Protein AF-A0A521SPX8-F1 (afdb_monomer)

Foldseek 3Di:
DPLLVVLVLLLVLLLVLLCPDDCPDPVVVSVCPPPPCQVVSQLLSQVVCVVVPSAFKKWWWFAPDDPRIGIWIAHPVQKTFGSNPVNDPPPDHGDIDGHDDPCCVVGPTDDMGGSPDDDPVSVVVSVVSVVSSVVRSVD

Structure (mmCIF, N/CA/C/O backbone):
data_AF-A0A521SPX8-F1
#
_entry.id   AF-A0A521SPX8-F1
#
loop_
_atom_site.group_PDB
_atom_site.id
_atom_site.type_symbol
_atom_site.label_atom_id
_atom_site.label_alt_id
_atom_site.label_comp_id
_atom_site.label_asym_id
_atom_site.label_entity_id
_atom_site.label_seq_id
_atom_site.pdbx_PDB_ins_code
_atom_site.Cartn_x
_atom_site.Cartn_y
_atom_site.Cartn_z
_atom_site.occupancy
_atom_site.B_iso_or_equiv
_atom_site.auth_seq_id
_atom_site.auth_comp_id
_atom_site.auth_asym_id
_atom_site.auth_atom_id
_atom_site.pdbx_PDB_model_num
ATOM 1 N N . MET A 1 1 ? -14.329 -13.133 12.811 1.00 51.22 1 MET A N 1
ATOM 2 C CA . MET A 1 1 ? -13.049 -13.825 12.549 1.00 51.22 1 MET A CA 1
ATOM 3 C C . MET A 1 1 ? -12.765 -14.056 11.059 1.00 51.22 1 MET A C 1
ATOM 5 O O . MET A 1 1 ? -11.610 -14.291 10.765 1.00 51.22 1 MET A O 1
ATOM 9 N N . GLY A 1 2 ? -13.729 -13.938 10.125 1.00 67.25 2 GLY A N 1
ATOM 10 C CA . GLY A 1 2 ? -13.465 -14.141 8.682 1.00 67.25 2 GLY A CA 1
ATOM 11 C C . GLY A 1 2 ? -12.643 -13.032 8.005 1.00 67.25 2 GLY A C 1
ATOM 12 O O . GLY A 1 2 ? -11.604 -13.309 7.432 1.00 67.25 2 GLY A O 1
ATOM 13 N N . GLN A 1 3 ? -13.032 -11.763 8.177 1.00 78.00 3 GLN A N 1
ATOM 14 C CA . GLN A 1 3 ? -12.456 -10.645 7.411 1.00 78.00 3 GLN A CA 1
ATOM 15 C C . GLN A 1 3 ? -10.945 -10.424 7.608 1.00 78.00 3 GLN A C 1
ATOM 17 O O . GLN A 1 3 ? -10.251 -10.115 6.651 1.00 78.00 3 GLN A O 1
ATOM 22 N N . HIS A 1 4 ? -10.419 -10.581 8.829 1.00 86.75 4 HIS A N 1
ATOM 23 C CA . HIS A 1 4 ? -8.981 -10.400 9.095 1.00 86.75 4 HIS A CA 1
ATOM 24 C C . HIS A 1 4 ? -8.134 -11.450 8.360 1.00 86.75 4 HIS A C 1
ATOM 26 O O . HIS A 1 4 ? -7.171 -11.091 7.692 1.00 86.75 4 HIS A O 1
ATOM 32 N N . HIS A 1 5 ? -8.559 -12.715 8.403 1.00 87.88 5 HIS A N 1
ATOM 33 C CA . HIS A 1 5 ? -7.874 -13.809 7.721 1.00 87.88 5 HIS A CA 1
ATOM 34 C C . HIS A 1 5 ? -7.906 -13.654 6.195 1.00 87.88 5 HIS A C 1
ATOM 36 O O . HIS A 1 5 ? -6.898 -13.875 5.532 1.00 87.88 5 HIS A O 1
ATOM 42 N N . ASP A 1 6 ? -9.039 -13.226 5.636 1.00 91.38 6 ASP A N 1
ATOM 43 C CA . ASP A 1 6 ? -9.173 -13.021 4.191 1.00 91.38 6 ASP A CA 1
ATOM 44 C C . ASP A 1 6 ? -8.288 -11.859 3.696 1.00 91.38 6 ASP A C 1
ATOM 46 O O . ASP A 1 6 ? -7.661 -11.949 2.639 1.00 91.38 6 ASP A O 1
ATOM 50 N N . VAL A 1 7 ? -8.179 -10.782 4.484 1.00 94.69 7 VAL A N 1
ATOM 51 C CA . VAL A 1 7 ? -7.274 -9.653 4.204 1.00 94.69 7 VAL A CA 1
ATOM 52 C C . VAL A 1 7 ? -5.807 -10.079 4.317 1.00 94.69 7 VAL A C 1
ATOM 54 O O . VAL A 1 7 ? -4.983 -9.650 3.515 1.00 94.69 7 VAL A O 1
ATOM 57 N N . GLU A 1 8 ? -5.472 -10.957 5.262 1.00 94.94 8 GLU A N 1
ATOM 58 C CA . GLU A 1 8 ? -4.127 -11.525 5.406 1.00 94.94 8 GLU A CA 1
ATOM 59 C C . GLU A 1 8 ? -3.755 -12.441 4.230 1.00 94.94 8 GLU A C 1
ATOM 61 O O . GLU A 1 8 ? -2.670 -12.310 3.661 1.00 94.94 8 GLU A O 1
ATOM 66 N N . GLN A 1 9 ? -4.669 -13.303 3.774 1.00 92.31 9 GLN A N 1
ATOM 67 C CA . GLN A 1 9 ? -4.461 -14.078 2.545 1.00 92.31 9 GLN A CA 1
ATOM 68 C C . GLN A 1 9 ? -4.235 -13.163 1.337 1.00 92.31 9 GLN A C 1
ATOM 70 O O . GLN A 1 9 ? -3.334 -13.401 0.529 1.00 92.31 9 GLN A O 1
ATOM 75 N N . LEU A 1 10 ? -5.021 -12.089 1.230 1.00 94.12 10 LEU A N 1
ATOM 76 C CA . LEU A 1 10 ? -4.885 -11.119 0.153 1.00 94.12 10 LEU A CA 1
ATOM 77 C C . LEU A 1 10 ? -3.549 -10.373 0.204 1.00 94.12 10 LEU A C 1
ATOM 79 O O . LEU A 1 10 ? -2.920 -10.189 -0.835 1.00 94.12 10 LEU A O 1
ATOM 83 N N . LEU A 1 11 ? -3.094 -9.992 1.399 1.00 96.25 11 LEU A N 1
ATOM 84 C CA . LEU A 1 11 ? -1.776 -9.408 1.625 1.00 96.25 11 LEU A CA 1
ATOM 85 C C . LEU A 1 11 ? -0.672 -10.337 1.101 1.00 96.25 11 LEU A C 1
ATOM 87 O O . LEU A 1 11 ? 0.204 -9.896 0.356 1.00 96.25 11 LEU A O 1
ATOM 91 N N . HIS A 1 12 ? -0.710 -11.622 1.455 1.00 94.75 12 HIS A N 1
ATOM 92 C CA . HIS A 1 12 ? 0.296 -12.585 1.004 1.00 94.75 12 HIS A CA 1
ATOM 93 C C . HIS A 1 12 ? 0.253 -12.817 -0.509 1.00 94.75 12 HIS A C 1
ATOM 95 O O . HIS A 1 12 ? 1.303 -12.803 -1.156 1.00 94.75 12 HIS A O 1
ATOM 101 N N . GLY A 1 13 ? -0.943 -12.958 -1.085 1.00 93.25 13 GLY A N 1
ATOM 102 C CA . GLY A 1 13 ? -1.121 -13.076 -2.532 1.00 93.25 13 GLY A CA 1
ATOM 103 C C . GLY A 1 13 ? -0.614 -11.849 -3.287 1.00 93.25 13 GLY A C 1
ATOM 104 O O . GLY A 1 13 ? 0.088 -11.979 -4.288 1.00 93.25 13 GLY A O 1
ATOM 105 N N . P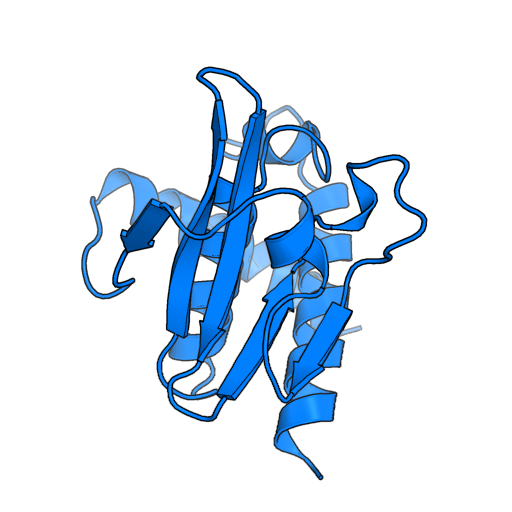HE A 1 14 ? -0.892 -10.652 -2.763 1.00 94.88 14 PHE A N 1
ATOM 106 C CA . PHE A 1 14 ? -0.370 -9.399 -3.296 1.00 94.88 14 PHE A CA 1
ATOM 107 C C . PHE A 1 14 ? 1.158 -9.357 -3.277 1.00 94.88 14 PHE A C 1
ATOM 109 O O . PHE A 1 14 ? 1.778 -9.019 -4.283 1.00 94.88 14 PHE A O 1
ATOM 116 N N . ARG A 1 15 ? 1.778 -9.735 -2.154 1.00 95.38 15 ARG A N 1
ATOM 117 C CA . ARG A 1 15 ? 3.242 -9.766 -2.019 1.00 95.38 15 ARG A CA 1
ATOM 118 C C . ARG A 1 15 ? 3.889 -10.705 -3.031 1.00 95.38 15 ARG A C 1
ATOM 120 O O . ARG A 1 15 ? 4.838 -10.312 -3.705 1.00 95.38 15 ARG A O 1
ATOM 127 N N . ALA A 1 16 ? 3.360 -11.918 -3.163 1.00 92.69 16 ALA A N 1
ATOM 128 C CA . ALA A 1 16 ? 3.864 -12.894 -4.124 1.00 92.69 16 ALA A CA 1
ATOM 129 C C . ALA A 1 16 ? 3.713 -12.396 -5.574 1.00 92.69 16 ALA A C 1
ATOM 131 O O . ALA A 1 16 ? 4.656 -12.486 -6.360 1.00 92.69 16 ALA A O 1
ATOM 132 N N . ALA A 1 17 ? 2.577 -11.775 -5.903 1.00 90.38 17 ALA A N 1
ATOM 133 C CA . ALA A 1 17 ? 2.362 -11.151 -7.202 1.00 90.38 17 ALA A CA 1
ATOM 134 C C . ALA A 1 17 ? 3.364 -10.019 -7.473 1.00 90.38 17 ALA A C 1
ATOM 136 O O . ALA A 1 17 ? 4.016 -10.023 -8.517 1.00 90.38 17 ALA A O 1
ATOM 137 N N . ALA A 1 18 ? 3.550 -9.099 -6.523 1.00 91.00 18 ALA A N 1
ATOM 138 C CA . ALA A 1 18 ? 4.480 -7.978 -6.643 1.00 91.00 18 ALA A CA 1
ATOM 139 C C . ALA A 1 18 ? 5.922 -8.438 -6.914 1.00 91.00 18 ALA A C 1
ATOM 141 O O . ALA A 1 18 ? 6.600 -7.871 -7.768 1.00 91.00 18 ALA A O 1
ATOM 142 N N . GLN A 1 19 ? 6.359 -9.508 -6.246 1.00 90.94 19 GLN A N 1
ATOM 143 C CA . GLN A 1 19 ? 7.683 -10.113 -6.432 1.00 90.94 19 GLN A CA 1
ATOM 144 C C . GLN A 1 19 ? 7.855 -10.836 -7.778 1.00 90.94 19 GLN A C 1
ATOM 146 O O . GLN A 1 19 ? 8.982 -11.110 -8.184 1.00 90.94 19 GLN A O 1
ATOM 151 N N . SER A 1 20 ? 6.757 -11.153 -8.468 1.00 88.56 20 SER A N 1
ATOM 152 C CA . SER A 1 20 ? 6.763 -11.877 -9.747 1.00 88.56 20 SER A CA 1
ATOM 153 C C . SER A 1 20 ? 6.691 -10.971 -10.985 1.00 88.56 20 SER A C 1
ATOM 155 O O . SER A 1 20 ? 6.803 -11.459 -12.112 1.00 88.56 20 SER A O 1
ATOM 157 N N . ILE A 1 21 ? 6.501 -9.659 -10.800 1.00 86.12 21 ILE A N 1
ATOM 158 C CA . ILE A 1 21 ? 6.360 -8.700 -11.902 1.00 86.12 21 ILE A CA 1
ATOM 159 C C . ILE A 1 21 ? 7.657 -8.639 -12.719 1.00 86.12 21 ILE A C 1
ATOM 161 O O . ILE A 1 21 ? 8.739 -8.437 -12.184 1.00 86.12 21 ILE A O 1
ATOM 165 N N . SER A 1 22 ? 7.542 -8.778 -14.043 1.00 83.94 22 SER A N 1
ATOM 166 C CA . SER A 1 22 ? 8.685 -8.691 -14.961 1.00 83.94 22 SER A CA 1
ATOM 167 C C . SER A 1 22 ? 9.246 -7.265 -15.060 1.00 83.94 22 SER A C 1
ATOM 169 O O . SER A 1 22 ? 8.514 -6.278 -14.965 1.00 83.94 22 SER A O 1
ATOM 171 N N . TRP A 1 23 ? 10.542 -7.142 -15.355 1.00 84.56 23 TRP A N 1
ATOM 172 C CA . TRP A 1 23 ? 11.189 -5.866 -15.689 1.00 84.56 23 TRP A CA 1
ATOM 173 C C . TRP A 1 23 ? 10.622 -5.199 -16.947 1.00 84.56 23 TRP A C 1
ATOM 175 O O . TRP A 1 23 ? 10.656 -3.972 -17.049 1.00 84.56 23 TRP A O 1
ATOM 185 N N . ASP A 1 24 ? 10.063 -5.989 -17.866 1.00 84.44 24 ASP A N 1
ATOM 186 C CA . ASP A 1 24 ? 9.422 -5.490 -19.088 1.00 84.44 24 ASP A CA 1
ATOM 187 C C . ASP A 1 24 ? 7.989 -4.983 -18.845 1.00 84.44 24 ASP A C 1
ATOM 189 O O . ASP A 1 24 ? 7.366 -4.421 -19.747 1.00 84.44 24 ASP A O 1
ATOM 193 N N . SER A 1 25 ? 7.448 -5.160 -17.634 1.00 83.50 25 SER A N 1
ATOM 194 C CA . SER A 1 25 ? 6.111 -4.676 -17.294 1.00 83.50 25 SER A CA 1
ATOM 195 C C . SER A 1 25 ? 6.087 -3.144 -17.142 1.00 83.50 25 SER A C 1
ATOM 197 O O . SER A 1 25 ? 7.001 -2.544 -16.558 1.00 83.50 25 SER A O 1
ATOM 199 N N . PRO A 1 26 ? 4.999 -2.479 -17.567 1.00 76.88 26 PRO A N 1
ATOM 200 C CA . PRO A 1 26 ? 4.680 -1.103 -17.179 1.00 76.88 26 PRO A CA 1
ATOM 201 C C . PRO A 1 26 ? 4.717 -0.860 -15.660 1.00 76.88 26 PRO A C 1
ATOM 203 O O . PRO A 1 26 ? 4.997 0.259 -15.219 1.00 76.88 26 PRO A O 1
ATOM 206 N N . LEU A 1 27 ? 4.522 -1.911 -14.859 1.00 80.75 27 LEU A N 1
ATOM 207 C CA . LEU A 1 27 ? 4.616 -1.928 -13.400 1.00 80.75 27 LEU A CA 1
ATOM 208 C C . LEU A 1 27 ? 6.032 -2.143 -12.868 1.00 80.75 27 LEU A C 1
ATOM 210 O O . LEU A 1 27 ? 6.198 -2.513 -11.708 1.00 80.75 27 LEU A O 1
ATOM 214 N N . ARG A 1 28 ? 7.074 -1.878 -13.664 1.00 83.31 28 ARG A N 1
ATOM 215 C CA . ARG A 1 28 ? 8.466 -2.128 -13.261 1.00 83.31 28 ARG A CA 1
ATOM 216 C C . ARG A 1 28 ? 8.874 -1.526 -11.910 1.00 83.31 28 ARG A C 1
ATOM 218 O O . ARG A 1 28 ? 9.829 -2.014 -11.322 1.00 83.31 28 ARG A O 1
ATOM 225 N N . ILE A 1 29 ? 8.169 -0.501 -11.411 1.00 83.88 29 ILE A N 1
ATOM 226 C CA . ILE A 1 29 ? 8.370 0.056 -10.062 1.00 83.88 29 ILE A CA 1
ATOM 227 C C . ILE A 1 29 ? 8.215 -1.004 -8.959 1.00 83.88 29 ILE A C 1
ATOM 229 O O . ILE A 1 29 ? 8.921 -0.951 -7.957 1.00 83.88 29 ILE A O 1
ATOM 233 N N . MET A 1 30 ? 7.364 -2.008 -9.177 1.00 89.50 30 MET A N 1
ATOM 234 C CA . MET A 1 30 ? 7.161 -3.126 -8.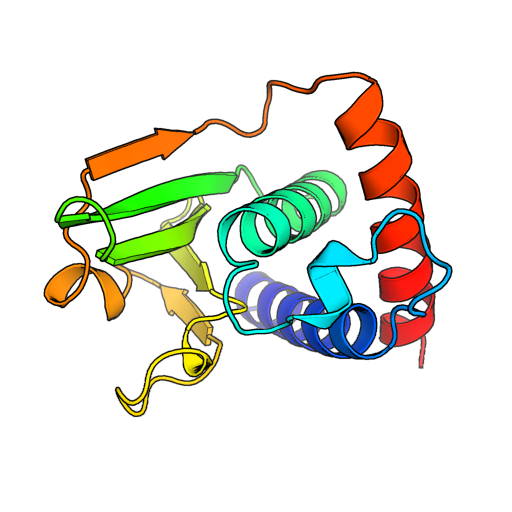260 1.00 89.50 30 MET A CA 1
ATOM 235 C C . MET A 1 30 ? 8.349 -4.099 -8.230 1.00 89.50 30 MET A C 1
ATOM 237 O O . MET A 1 30 ? 8.462 -4.862 -7.284 1.00 89.50 30 MET A O 1
ATOM 241 N N . ASN A 1 31 ? 9.305 -4.028 -9.168 1.00 89.44 31 ASN A N 1
ATOM 242 C CA . ASN A 1 31 ? 10.559 -4.795 -9.051 1.00 89.44 31 ASN A CA 1
ATOM 243 C C . ASN A 1 31 ? 11.434 -4.327 -7.878 1.00 89.44 31 ASN A C 1
ATOM 245 O O . ASN A 1 31 ? 12.373 -5.022 -7.498 1.00 89.44 31 ASN A O 1
ATOM 249 N N . LEU A 1 32 ? 11.163 -3.146 -7.312 1.00 91.50 32 LEU A N 1
ATOM 250 C CA . LEU A 1 32 ? 11.846 -2.685 -6.104 1.00 91.50 32 LEU A CA 1
ATOM 251 C C . LEU A 1 32 ? 11.254 -3.306 -4.831 1.00 91.50 32 LEU A C 1
ATOM 253 O O . LEU A 1 32 ? 11.843 -3.168 -3.761 1.00 91.50 32 LEU A O 1
ATOM 257 N N . PHE A 1 33 ? 10.115 -3.996 -4.938 1.00 94.69 33 PHE A N 1
ATOM 258 C CA . PHE A 1 33 ? 9.369 -4.527 -3.807 1.00 94.69 33 PHE A CA 1
ATOM 259 C C . PHE A 1 33 ? 10.231 -5.393 -2.869 1.00 94.69 33 PHE A C 1
ATOM 261 O O . PHE A 1 33 ? 10.940 -6.283 -3.344 1.00 94.69 33 PHE A O 1
ATOM 268 N N . PRO A 1 34 ? 10.177 -5.168 -1.536 1.00 95.88 34 PRO A N 1
ATOM 269 C CA . PRO A 1 34 ? 9.310 -4.214 -0.819 1.00 95.88 34 PRO A CA 1
ATOM 270 C C . PRO A 1 34 ? 9.870 -2.779 -0.706 1.00 95.88 34 PRO A C 1
ATOM 272 O O . PRO A 1 34 ? 9.201 -1.892 -0.185 1.00 95.88 34 PRO A O 1
ATOM 275 N N . ASN A 1 35 ? 11.082 -2.513 -1.192 1.00 95.31 35 ASN A N 1
ATOM 276 C CA . ASN A 1 35 ? 11.802 -1.259 -0.967 1.00 95.31 35 ASN A CA 1
ATOM 277 C C . ASN A 1 35 ? 11.354 -0.138 -1.913 1.00 95.31 35 ASN A C 1
ATOM 279 O O . ASN A 1 35 ? 11.299 -0.314 -3.125 1.00 95.31 35 ASN A O 1
ATOM 283 N N . GLY A 1 36 ? 11.082 1.057 -1.383 1.00 91.31 36 GLY A N 1
ATOM 284 C CA . GLY A 1 36 ? 10.863 2.256 -2.211 1.00 91.31 36 GLY A CA 1
ATOM 285 C C . GLY A 1 36 ? 9.603 2.220 -3.087 1.00 91.31 36 GLY A C 1
ATOM 286 O O . GLY A 1 36 ? 9.461 3.032 -3.999 1.00 91.31 36 GLY A O 1
ATOM 287 N N . CYS A 1 37 ? 8.686 1.292 -2.810 1.00 93.69 37 CYS A N 1
ATOM 288 C CA . CYS A 1 37 ? 7.425 1.129 -3.530 1.00 93.69 37 CYS A CA 1
ATOM 289 C C . CYS A 1 37 ? 6.202 1.146 -2.597 1.00 93.69 37 CYS A C 1
ATOM 291 O O . CYS A 1 37 ? 5.116 0.770 -3.033 1.00 93.69 37 CYS A O 1
ATOM 293 N N . CYS A 1 38 ? 6.355 1.577 -1.337 1.00 96.00 38 CYS A N 1
ATOM 294 C CA . CYS A 1 38 ? 5.279 1.598 -0.335 1.00 96.00 38 CYS A CA 1
ATOM 295 C C . CYS A 1 38 ? 4.033 2.354 -0.821 1.00 96.00 38 CYS A C 1
ATOM 297 O O . CYS A 1 38 ? 2.943 1.800 -0.760 1.00 96.00 38 CYS A O 1
ATOM 299 N N . THR A 1 39 ? 4.184 3.538 -1.428 1.00 93.50 39 THR A N 1
ATOM 300 C CA . THR A 1 39 ? 3.056 4.308 -1.984 1.00 93.50 39 THR A CA 1
ATOM 301 C C . THR A 1 39 ? 2.268 3.513 -3.025 1.00 93.50 39 THR A C 1
ATOM 303 O O . THR A 1 39 ? 1.048 3.408 -2.935 1.00 93.50 39 THR A O 1
ATOM 306 N N . PHE A 1 40 ? 2.954 2.918 -4.007 1.00 92.00 40 PHE A N 1
ATOM 307 C CA . PHE A 1 40 ? 2.308 2.121 -5.055 1.00 92.00 40 PHE A CA 1
ATOM 308 C C . PHE A 1 40 ? 1.721 0.825 -4.499 1.00 92.00 40 PHE A C 1
ATOM 310 O O . PHE A 1 40 ? 0.624 0.435 -4.885 1.00 92.00 40 PHE A O 1
ATOM 317 N N . SER A 1 41 ? 2.423 0.184 -3.567 1.00 95.00 41 SER A N 1
ATOM 318 C CA . SER A 1 41 ? 1.971 -1.050 -2.931 1.00 95.00 41 SER A CA 1
ATOM 319 C C . SER A 1 41 ? 0.690 -0.824 -2.137 1.00 95.00 41 SER A C 1
ATOM 321 O O . SER A 1 41 ? -0.288 -1.537 -2.345 1.00 95.00 41 SER A O 1
ATOM 323 N N . SER A 1 42 ? 0.667 0.212 -1.298 1.00 96.38 42 SER A N 1
ATOM 324 C CA . SER A 1 42 ? -0.507 0.627 -0.532 1.00 96.38 42 SER A CA 1
ATOM 325 C C . SER A 1 42 ? -1.640 1.064 -1.457 1.00 96.38 42 SER A C 1
ATOM 327 O O . SER A 1 42 ? -2.774 0.639 -1.271 1.00 96.38 42 SER A O 1
ATOM 329 N N . PHE A 1 43 ? -1.349 1.809 -2.524 1.00 93.31 43 PHE A N 1
ATOM 330 C CA . PHE A 1 43 ? -2.356 2.178 -3.518 1.00 93.31 43 PHE A CA 1
ATOM 331 C C . PHE A 1 43 ? -3.018 0.955 -4.170 1.00 93.31 43 PHE A C 1
ATOM 333 O O . PHE A 1 43 ? -4.240 0.808 -4.121 1.00 93.31 43 PHE A O 1
ATOM 340 N N . PHE A 1 44 ? -2.232 0.040 -4.742 1.00 93.12 44 PHE A N 1
ATOM 341 C CA . PHE A 1 44 ? -2.780 -1.126 -5.433 1.00 93.12 44 PHE A CA 1
ATOM 342 C C . PHE A 1 44 ? -3.496 -2.082 -4.478 1.00 93.12 44 PHE A C 1
ATOM 344 O O . PHE A 1 44 ? -4.627 -2.478 -4.755 1.00 93.12 44 PHE A O 1
ATOM 351 N N . LEU A 1 45 ? -2.882 -2.421 -3.341 1.00 95.69 45 LEU A N 1
ATOM 352 C CA . LEU A 1 45 ? -3.498 -3.311 -2.359 1.00 95.69 45 LEU A CA 1
ATOM 353 C C . LEU A 1 45 ? -4.787 -2.710 -1.787 1.00 95.69 45 LEU A C 1
ATOM 355 O O . LEU A 1 45 ? -5.785 -3.417 -1.668 1.00 95.69 45 LEU A O 1
ATOM 359 N N . GLY A 1 46 ? -4.801 -1.407 -1.500 1.00 95.62 46 GLY A N 1
ATOM 360 C CA . GLY A 1 46 ? -5.979 -0.707 -0.995 1.00 95.62 46 GLY A CA 1
ATOM 361 C C . GLY A 1 46 ? -7.148 -0.786 -1.970 1.00 95.62 46 GLY A C 1
ATOM 362 O O . GLY A 1 46 ? -8.282 -1.046 -1.572 1.00 95.62 46 GLY A O 1
ATOM 363 N N . HIS A 1 47 ? -6.874 -0.657 -3.266 1.00 92.81 47 HIS A N 1
ATOM 364 C CA . HIS A 1 47 ? -7.894 -0.835 -4.289 1.00 92.81 47 HIS A CA 1
ATOM 365 C C . HIS A 1 47 ? -8.381 -2.267 -4.432 1.00 92.81 47 HIS A C 1
ATOM 367 O O . HIS A 1 47 ? -9.583 -2.479 -4.528 1.00 92.81 47 HIS A O 1
ATOM 373 N N . ILE A 1 48 ? -7.490 -3.257 -4.383 1.00 93.06 48 ILE A N 1
ATOM 374 C CA . ILE A 1 48 ? -7.901 -4.667 -4.384 1.00 93.06 48 ILE A CA 1
ATOM 375 C C . ILE A 1 48 ? -8.800 -4.964 -3.176 1.00 93.06 48 ILE A C 1
ATOM 377 O O . ILE A 1 48 ? -9.807 -5.656 -3.315 1.00 93.06 48 ILE A O 1
ATOM 381 N N . LEU A 1 49 ? -8.475 -4.421 -2.001 1.00 94.50 49 LEU A N 1
ATOM 382 C CA . LEU A 1 49 ? -9.289 -4.582 -0.798 1.00 94.50 49 LEU A CA 1
ATOM 383 C C . LEU A 1 49 ? -10.697 -3.999 -0.985 1.00 94.50 49 LEU A C 1
ATOM 385 O O . LEU A 1 49 ? -11.683 -4.675 -0.687 1.00 94.50 49 LEU A O 1
ATOM 389 N N . GLN A 1 50 ? -10.805 -2.780 -1.518 1.00 92.69 50 GLN A N 1
ATOM 390 C CA . GLN A 1 50 ? -12.103 -2.145 -1.771 1.00 92.69 50 GLN A CA 1
ATOM 391 C C . GLN A 1 50 ? -12.911 -2.882 -2.847 1.00 92.69 50 GLN A C 1
ATOM 393 O O . GLN A 1 50 ? -14.091 -3.162 -2.632 1.00 92.69 50 GLN A O 1
ATOM 398 N N . ASP A 1 51 ? -12.280 -3.267 -3.957 1.00 91.38 51 ASP A N 1
ATOM 399 C CA . ASP A 1 51 ? -12.939 -3.955 -5.075 1.00 91.38 51 ASP A CA 1
ATOM 400 C C . ASP A 1 51 ? -13.423 -5.360 -4.685 1.00 91.38 51 ASP A C 1
ATOM 402 O O . ASP A 1 51 ? -14.426 -5.854 -5.204 1.00 91.38 51 ASP A O 1
ATOM 406 N N . ARG A 1 52 ? -12.765 -5.990 -3.703 1.00 90.88 52 ARG A N 1
ATOM 407 C CA . ARG A 1 52 ? -13.189 -7.265 -3.105 1.00 90.88 52 ARG A CA 1
ATOM 408 C C . ARG A 1 52 ? -14.135 -7.104 -1.905 1.00 90.88 52 ARG A C 1
ATOM 410 O O . ARG A 1 52 ? -14.389 -8.075 -1.198 1.00 90.88 52 ARG A O 1
ATOM 417 N N . ASN A 1 53 ? -14.712 -5.916 -1.704 1.00 91.62 53 ASN A N 1
ATOM 418 C CA . ASN A 1 53 ? -15.680 -5.596 -0.647 1.00 91.62 53 ASN A CA 1
ATOM 419 C C . ASN A 1 53 ? -15.150 -5.736 0.795 1.00 91.62 53 ASN A C 1
ATOM 421 O O . ASN A 1 53 ? -15.930 -5.983 1.717 1.00 91.62 53 ASN A O 1
ATOM 425 N N . PHE A 1 54 ? -13.852 -5.514 1.033 1.00 92.62 54 PHE A N 1
ATOM 426 C CA . PHE A 1 54 ? -13.262 -5.520 2.382 1.00 92.62 54 PHE A CA 1
ATOM 427 C C . PHE A 1 54 ? -13.401 -4.186 3.135 1.00 92.62 54 PHE A C 1
ATOM 429 O O . PHE A 1 54 ? -12.590 -3.888 4.011 1.00 92.62 54 PHE A O 1
ATOM 436 N N . GLY A 1 55 ? -14.426 -3.389 2.827 1.00 91.69 55 GLY A N 1
ATOM 437 C CA . GLY A 1 55 ? -14.666 -2.083 3.448 1.00 91.69 55 GLY A CA 1
ATOM 438 C C . GLY A 1 55 ? -13.939 -0.937 2.745 1.00 91.69 55 GLY A C 1
ATOM 439 O O . GLY A 1 55 ? -13.443 -1.093 1.628 1.00 91.69 55 GLY A O 1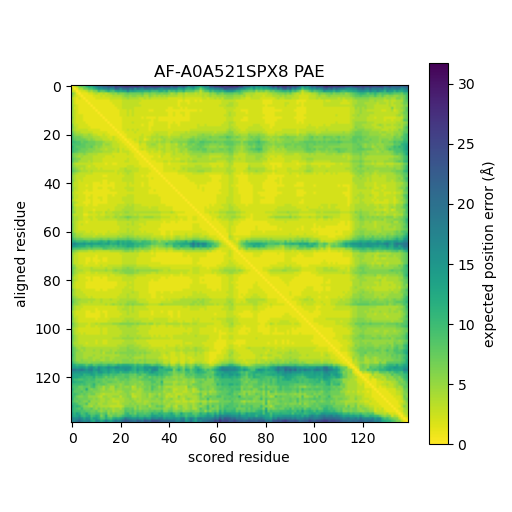
ATOM 440 N N . LYS A 1 56 ? -13.919 0.235 3.385 1.00 93.62 56 LYS A N 1
ATOM 441 C CA . LYS A 1 56 ? -13.232 1.426 2.864 1.00 93.62 56 LYS A CA 1
ATOM 442 C C . LYS A 1 56 ? -11.820 1.502 3.411 1.00 93.62 56 LYS A C 1
ATOM 444 O O . LYS A 1 56 ? -11.616 1.311 4.608 1.00 93.62 56 LYS A O 1
ATOM 449 N N . TRP A 1 57 ? -10.881 1.856 2.542 1.00 95.56 57 TRP A N 1
ATOM 450 C CA . TRP A 1 57 ? -9.466 1.955 2.875 1.00 95.56 57 TRP A CA 1
ATOM 451 C C . TRP A 1 57 ? -8.909 3.309 2.450 1.00 95.56 57 TRP A C 1
ATOM 453 O O . TRP A 1 57 ? -9.341 3.894 1.458 1.00 95.56 57 TRP A O 1
ATOM 463 N N . HIS A 1 58 ? -7.940 3.803 3.206 1.00 96.19 58 HIS A N 1
ATOM 464 C CA . HIS A 1 58 ? -7.181 5.002 2.877 1.00 96.19 58 HIS A CA 1
ATOM 465 C C . HIS A 1 58 ? -5.697 4.744 3.110 1.00 96.19 58 HIS A C 1
ATOM 467 O O . HIS A 1 58 ? -5.316 3.911 3.936 1.00 96.19 58 HIS A O 1
ATOM 473 N N . ILE A 1 59 ? -4.862 5.452 2.356 1.00 97.25 59 ILE A N 1
ATOM 474 C CA . ILE A 1 59 ? -3.418 5.431 2.562 1.00 97.25 59 ILE A CA 1
ATOM 475 C C . ILE A 1 59 ? -3.105 6.411 3.682 1.00 97.25 59 ILE A C 1
ATOM 477 O O . ILE A 1 59 ? -3.549 7.558 3.640 1.00 97.25 59 ILE A O 1
ATOM 481 N N . VAL A 1 60 ? -2.309 5.985 4.652 1.00 97.88 60 VAL A N 1
ATOM 482 C CA . VAL A 1 60 ? -1.724 6.866 5.658 1.00 97.88 60 VAL A CA 1
ATOM 483 C C . VAL A 1 60 ? -0.276 7.128 5.288 1.00 97.88 60 VAL A C 1
ATOM 485 O O . VAL A 1 60 ? 0.491 6.191 5.082 1.00 97.88 60 VAL A O 1
ATOM 488 N N . HIS A 1 61 ? 0.085 8.408 5.227 1.00 96.94 61 HIS A N 1
ATOM 489 C CA . HIS A 1 61 ? 1.447 8.868 5.006 1.00 96.94 61 HIS A CA 1
ATOM 490 C C . HIS A 1 61 ? 2.113 9.165 6.347 1.00 96.94 61 HIS A C 1
ATOM 492 O O . HIS A 1 61 ? 1.740 10.123 7.034 1.00 96.94 61 HIS A O 1
ATOM 498 N N . GLY A 1 62 ? 3.112 8.371 6.720 1.00 97.19 62 GLY A N 1
ATOM 499 C CA . GLY A 1 62 ? 3.985 8.632 7.858 1.00 97.19 62 GLY A CA 1
ATOM 500 C C . GLY A 1 62 ? 5.275 9.325 7.432 1.00 97.19 62 GLY A C 1
ATOM 501 O O . GLY A 1 62 ? 5.861 8.994 6.401 1.00 97.19 62 GLY A O 1
ATOM 502 N N . SER A 1 63 ? 5.761 10.272 8.236 1.00 95.81 63 SER A N 1
ATOM 503 C CA . SER A 1 63 ? 7.005 10.995 7.958 1.00 95.81 63 SER A CA 1
ATOM 504 C C . SER A 1 63 ? 7.809 11.290 9.221 1.00 95.81 63 SER A C 1
ATOM 506 O O . SER A 1 63 ? 7.310 11.849 10.193 1.00 95.81 63 SER A O 1
ATOM 508 N N . ALA A 1 64 ? 9.101 10.975 9.165 1.00 93.19 64 ALA A N 1
ATOM 509 C CA . ALA A 1 64 ? 10.123 11.350 10.141 1.00 93.19 64 ALA A CA 1
ATOM 510 C C . ALA A 1 64 ? 11.170 12.308 9.537 1.00 93.19 64 ALA A C 1
ATOM 512 O O . ALA A 1 64 ? 12.320 12.363 9.985 1.00 93.19 64 ALA A O 1
ATOM 513 N N . GLY A 1 65 ? 10.791 13.042 8.485 1.00 87.12 65 GLY A N 1
ATOM 514 C CA . GLY A 1 65 ? 11.634 14.009 7.781 1.00 87.12 65 GLY A CA 1
ATOM 515 C C . GLY A 1 65 ? 11.569 13.865 6.258 1.00 87.12 65 GLY A C 1
ATOM 516 O O . GLY A 1 65 ? 10.927 12.969 5.722 1.00 87.12 65 GLY A O 1
ATOM 517 N N . VAL A 1 66 ? 12.284 14.744 5.547 1.00 73.81 66 VAL A N 1
ATOM 518 C CA . VAL A 1 66 ? 12.155 14.941 4.084 1.00 73.81 66 VAL A CA 1
ATOM 519 C C . VAL A 1 66 ? 12.359 13.665 3.253 1.00 73.81 66 VAL A C 1
ATOM 521 O O . VAL 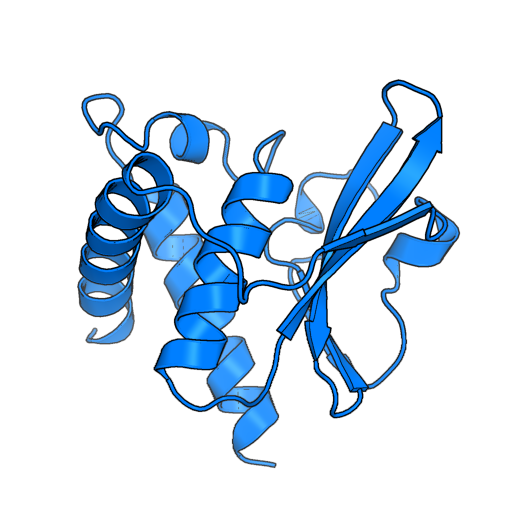A 1 66 ? 11.718 13.513 2.221 1.00 73.81 66 VAL A O 1
ATOM 524 N N . MET A 1 67 ? 13.227 12.745 3.687 1.00 77.94 67 MET A N 1
ATOM 525 C CA . MET A 1 67 ? 13.511 11.488 2.969 1.00 77.94 67 MET A CA 1
ATOM 526 C C . MET A 1 67 ? 13.242 10.231 3.805 1.00 77.94 67 MET A C 1
ATOM 528 O O . MET A 1 67 ? 13.753 9.159 3.496 1.00 77.94 67 MET A O 1
ATOM 532 N N . LYS A 1 68 ? 12.495 10.366 4.904 1.00 89.94 68 LYS A N 1
ATOM 533 C CA . LYS A 1 68 ? 12.121 9.248 5.773 1.00 89.94 68 LYS A CA 1
ATOM 534 C C . LYS A 1 68 ? 10.613 9.224 5.882 1.00 89.94 68 LYS A C 1
ATOM 536 O O . LYS A 1 68 ? 10.052 9.812 6.800 1.00 89.94 68 LYS A O 1
ATOM 541 N N . ASN A 1 69 ? 9.984 8.584 4.915 1.00 94.75 69 ASN A N 1
ATOM 542 C CA . ASN A 1 69 ? 8.548 8.425 4.866 1.00 94.75 69 ASN A CA 1
ATOM 543 C C . ASN A 1 69 ? 8.178 6.971 4.608 1.00 94.75 69 ASN A C 1
ATOM 545 O O . ASN A 1 69 ? 9.020 6.158 4.218 1.00 94.75 69 ASN A O 1
ATOM 549 N N . HIS A 1 70 ? 6.924 6.665 4.896 1.00 97.50 70 HIS A N 1
ATOM 550 C CA . HIS A 1 70 ? 6.354 5.356 4.672 1.00 97.50 70 HIS A CA 1
ATOM 551 C C . HIS A 1 70 ? 4.847 5.467 4.511 1.00 97.50 70 HIS A C 1
ATOM 553 O O . HIS A 1 70 ? 4.222 6.264 5.209 1.00 97.50 70 HIS A O 1
ATOM 559 N N . ASP A 1 71 ? 4.285 4.644 3.634 1.00 97.81 71 ASP A N 1
ATOM 560 C CA . ASP A 1 71 ? 2.854 4.614 3.366 1.00 97.81 71 ASP A CA 1
ATOM 561 C C . ASP A 1 71 ? 2.285 3.236 3.698 1.00 97.81 71 ASP A C 1
ATOM 563 O O . ASP A 1 71 ? 2.759 2.229 3.170 1.00 97.81 71 ASP A O 1
ATOM 567 N N . TRP A 1 72 ? 1.229 3.196 4.509 1.00 98.50 72 TRP A N 1
ATOM 568 C CA . TRP A 1 72 ? 0.469 1.980 4.828 1.00 98.50 72 TRP A CA 1
ATOM 569 C C . TRP A 1 72 ? -1.028 2.202 4.613 1.00 98.50 72 TRP A C 1
ATOM 571 O O . TRP A 1 72 ? -1.459 3.298 4.254 1.00 98.50 72 TRP A O 1
ATOM 581 N N . LEU A 1 73 ? -1.831 1.160 4.819 1.00 98.31 73 LEU A N 1
ATOM 582 C CA . LEU A 1 73 ? -3.279 1.204 4.656 1.00 98.31 73 LEU A CA 1
ATOM 583 C C . LEU A 1 73 ? -4.002 1.121 5.991 1.00 98.31 73 LEU A C 1
ATOM 585 O O . LEU A 1 73 ? -3.676 0.284 6.833 1.00 98.31 73 LEU A O 1
ATOM 589 N N . GLU A 1 74 ? -5.045 1.929 6.132 1.00 97.88 74 GLU A N 1
ATOM 590 C CA . GLU A 1 74 ? -5.986 1.859 7.244 1.00 97.88 74 GLU A CA 1
ATOM 591 C C . GLU A 1 74 ? -7.421 1.761 6.739 1.00 97.88 74 GLU A C 1
ATOM 593 O O . GLU A 1 74 ? -7.820 2.414 5.772 1.00 97.88 74 GLU A O 1
ATOM 598 N N . SER A 1 75 ? -8.205 0.920 7.405 1.00 95.94 75 SER A N 1
ATOM 599 C CA . SER A 1 75 ? -9.634 0.763 7.143 1.00 95.94 75 SER A CA 1
ATOM 600 C C . SER A 1 75 ? -10.468 1.622 8.086 1.00 95.94 75 SER A C 1
ATOM 602 O O . SER A 1 75 ? -10.061 1.922 9.212 1.00 95.94 75 SER A O 1
ATOM 604 N N . SER A 1 76 ? -11.686 1.957 7.664 1.00 92.19 76 SER A N 1
ATOM 605 C CA . SER A 1 76 ? -12.674 2.613 8.533 1.00 92.19 76 SER A CA 1
ATOM 606 C C . SER A 1 76 ? -13.067 1.784 9.766 1.00 92.19 76 SER A C 1
ATOM 608 O O . SER A 1 76 ? -13.589 2.320 10.741 1.00 92.19 76 SER A O 1
ATOM 610 N N . GLU A 1 77 ? -12.812 0.480 9.729 1.00 90.88 77 GLU A N 1
ATOM 611 C CA . GLU A 1 77 ? -13.148 -0.511 10.745 1.00 90.88 77 GLU A CA 1
ATOM 612 C C . GLU A 1 77 ? -12.007 -0.744 11.754 1.00 90.88 77 GLU A C 1
ATOM 614 O O . GLU A 1 77 ? -12.149 -1.557 12.668 1.00 90.88 77 GLU A O 1
ATOM 619 N N . GLY A 1 78 ? -10.884 -0.027 11.622 1.00 94.00 78 GLY A N 1
ATOM 620 C CA . GLY A 1 78 ? -9.766 -0.079 12.569 1.00 94.00 78 GLY A CA 1
ATOM 621 C C . GLY A 1 78 ? -8.768 -1.216 12.331 1.00 94.00 78 GLY A C 1
ATOM 622 O O . GLY A 1 78 ? -8.031 -1.577 13.251 1.00 94.00 78 GLY A O 1
ATOM 623 N N . LEU A 1 79 ? -8.747 -1.791 11.124 1.00 96.69 79 LEU A N 1
ATOM 624 C CA . LEU A 1 79 ? -7.646 -2.631 10.639 1.00 96.69 79 LEU A CA 1
ATOM 625 C C . LEU A 1 79 ? -6.575 -1.792 9.939 1.00 96.69 79 LEU A C 1
ATOM 627 O O . LEU A 1 79 ? -6.909 -0.892 9.168 1.00 96.69 79 LEU A O 1
ATOM 631 N N . VAL A 1 80 ? -5.317 -2.168 10.147 1.00 97.94 80 VAL A N 1
ATOM 632 C CA . VAL A 1 80 ? -4.133 -1.692 9.426 1.00 97.94 80 VAL A CA 1
ATOM 633 C C . VAL A 1 80 ? -3.572 -2.835 8.590 1.00 97.94 80 VAL A C 1
ATOM 635 O O . VAL A 1 80 ? -3.500 -3.973 9.064 1.00 97.94 80 VAL A O 1
ATOM 638 N N . VAL A 1 81 ? -3.134 -2.517 7.375 1.00 98.31 81 VAL A N 1
ATOM 639 C CA . VAL A 1 81 ? -2.403 -3.429 6.492 1.00 98.31 81 VAL A CA 1
ATOM 640 C C . VAL A 1 81 ? -1.141 -2.745 5.993 1.00 98.31 81 VAL A C 1
ATOM 642 O O . VAL A 1 81 ? -1.185 -1.604 5.534 1.00 98.31 81 VAL A O 1
ATOM 645 N N . ASP A 1 82 ? -0.022 -3.459 6.030 1.00 98.44 82 ASP A N 1
ATOM 646 C CA . ASP A 1 82 ? 1.226 -2.984 5.447 1.00 98.44 82 ASP A CA 1
ATOM 647 C C . ASP A 1 82 ? 1.966 -4.114 4.737 1.00 98.44 82 ASP A C 1
ATOM 649 O O . ASP A 1 82 ? 2.493 -5.042 5.352 1.00 98.44 82 ASP A O 1
ATOM 653 N N . ALA A 1 83 ? 2.011 -4.015 3.410 1.00 98.38 83 ALA A N 1
ATOM 654 C CA . ALA A 1 83 ? 2.710 -4.965 2.559 1.00 98.38 83 ALA A CA 1
ATOM 655 C C . ALA A 1 83 ? 4.212 -4.736 2.493 1.00 98.38 83 ALA A C 1
ATOM 657 O O . ALA A 1 83 ? 4.897 -5.577 1.934 1.00 98.38 83 ALA A O 1
ATOM 658 N N . THR A 1 84 ? 4.726 -3.633 3.022 1.00 98.19 84 THR A N 1
ATOM 659 C CA . THR A 1 84 ? 6.112 -3.193 2.819 1.00 98.19 84 THR A CA 1
ATOM 660 C C . THR A 1 84 ? 6.829 -2.861 4.124 1.00 98.19 84 THR A C 1
ATOM 662 O O . THR A 1 84 ? 7.926 -2.309 4.090 1.00 98.19 84 THR A O 1
ATOM 665 N N . ALA A 1 85 ? 6.244 -3.198 5.277 1.00 97.69 85 ALA A N 1
ATOM 666 C CA . ALA A 1 85 ? 6.828 -2.926 6.590 1.00 97.69 85 ALA A CA 1
ATOM 667 C C . ALA A 1 85 ? 8.235 -3.525 6.758 1.00 97.69 85 ALA A C 1
ATOM 669 O O . ALA A 1 85 ? 9.114 -2.905 7.363 1.00 97.69 85 ALA A O 1
ATOM 670 N N . ASP A 1 86 ? 8.462 -4.682 6.134 1.00 97.19 86 ASP A N 1
ATOM 671 C CA . ASP A 1 86 ? 9.723 -5.422 6.125 1.00 97.19 86 ASP A CA 1
ATOM 672 C C . ASP A 1 86 ? 10.824 -4.768 5.273 1.00 97.19 86 ASP A C 1
ATOM 674 O O . ASP A 1 86 ? 11.960 -5.242 5.267 1.00 97.19 86 ASP A O 1
ATOM 678 N N . GLN A 1 87 ? 10.548 -3.647 4.591 1.00 95.69 87 GLN A N 1
ATOM 679 C CA . GLN A 1 87 ? 11.593 -2.873 3.909 1.00 95.69 87 GLN A CA 1
ATOM 680 C C . GLN A 1 87 ? 12.569 -2.203 4.890 1.00 95.69 87 GLN A C 1
ATOM 682 O O . GLN A 1 87 ? 13.669 -1.798 4.510 1.00 95.69 87 GLN A O 1
ATOM 687 N N . PHE A 1 88 ? 12.174 -2.049 6.158 1.00 95.25 88 PHE A N 1
ATOM 688 C CA . PHE A 1 88 ? 13.006 -1.423 7.176 1.00 95.25 88 PHE A CA 1
ATOM 689 C C . PHE A 1 88 ? 13.656 -2.465 8.092 1.00 95.25 88 PHE A C 1
ATOM 691 O O . PHE A 1 88 ? 13.026 -3.456 8.461 1.00 95.25 88 PHE A O 1
ATOM 698 N N . PRO A 1 89 ? 14.885 -2.217 8.581 1.00 94.06 89 PRO A N 1
ATOM 699 C CA . PRO A 1 89 ? 15.565 -3.097 9.531 1.00 94.06 89 PRO A CA 1
ATOM 700 C C . PRO A 1 89 ? 15.024 -2.914 10.965 1.00 94.06 89 PRO A C 1
ATOM 702 O O . PRO A 1 89 ? 15.785 -2.663 11.898 1.00 94.06 89 PRO A O 1
ATOM 705 N N . LEU A 1 90 ? 13.700 -2.984 11.137 1.00 92.94 90 LEU A N 1
ATOM 706 C CA . LEU A 1 90 ? 12.987 -2.768 12.405 1.00 92.94 90 LEU A CA 1
ATOM 707 C C . LEU A 1 90 ? 12.475 -4.072 13.036 1.00 92.94 90 LEU A C 1
ATOM 709 O O . LEU A 1 90 ? 11.968 -4.045 14.153 1.00 92.94 90 LEU A O 1
ATOM 713 N N . GLY A 1 91 ? 12.610 -5.207 12.338 1.00 94.38 91 GLY A N 1
ATOM 714 C CA . GLY A 1 91 ? 12.074 -6.499 12.785 1.00 94.38 91 GLY A CA 1
ATOM 715 C C . GLY A 1 91 ? 10.546 -6.580 12.725 1.00 94.38 91 GLY A C 1
ATOM 716 O O . GLY A 1 91 ? 9.951 -7.369 13.454 1.00 94.38 91 GLY A O 1
ATOM 717 N N . ILE A 1 92 ? 9.921 -5.737 11.897 1.00 96.38 92 ILE A N 1
ATOM 718 C CA . ILE A 1 92 ? 8.480 -5.727 11.646 1.00 96.38 92 ILE A CA 1
ATOM 719 C C . ILE A 1 92 ? 8.265 -6.345 10.266 1.00 96.38 92 ILE A C 1
ATOM 721 O O . ILE A 1 92 ? 8.702 -5.788 9.264 1.00 96.38 92 ILE A O 1
ATOM 725 N N . GLU A 1 93 ? 7.617 -7.504 10.236 1.00 97.25 93 GLU A N 1
ATOM 726 C CA . GLU A 1 93 ? 7.214 -8.180 9.000 1.00 97.25 93 GLU A CA 1
ATOM 727 C C . GLU A 1 93 ? 6.001 -7.487 8.371 1.00 97.25 93 GLU A C 1
ATOM 729 O O . GLU A 1 93 ? 5.309 -6.728 9.045 1.00 97.25 93 GLU A O 1
ATOM 734 N N . ALA A 1 94 ? 5.692 -7.775 7.105 1.00 97.81 94 ALA A N 1
ATOM 735 C CA . ALA A 1 94 ? 4.406 -7.378 6.530 1.00 97.81 94 ALA A CA 1
ATOM 736 C C . ALA A 1 94 ? 3.241 -7.949 7.354 1.00 97.81 94 ALA A C 1
ATOM 738 O O . ALA A 1 94 ? 3.280 -9.111 7.762 1.00 97.81 94 ALA A O 1
ATOM 739 N N . PHE A 1 95 ? 2.208 -7.142 7.602 1.00 97.88 95 PHE A N 1
ATOM 740 C CA . PHE A 1 95 ? 1.195 -7.482 8.601 1.00 97.88 95 PHE A CA 1
ATOM 741 C C . PHE A 1 95 ? -0.214 -7.005 8.241 1.00 97.88 95 PHE A C 1
ATOM 743 O O . PHE A 1 95 ? -0.411 -6.041 7.498 1.00 97.88 95 PHE A O 1
ATOM 750 N N . VAL A 1 96 ? -1.193 -7.672 8.856 1.00 97.81 96 VAL A N 1
ATOM 751 C CA . VAL A 1 96 ? -2.578 -7.217 9.013 1.00 97.81 96 VAL A CA 1
ATOM 752 C C . VAL A 1 96 ? -2.893 -7.247 10.502 1.00 97.81 96 VAL A C 1
ATOM 754 O O . VAL A 1 96 ? -2.772 -8.297 11.132 1.00 97.81 96 VAL A O 1
ATOM 757 N N . GLN A 1 97 ? -3.324 -6.136 11.094 1.00 96.00 97 GLN A N 1
ATOM 758 C CA . GLN A 1 97 ? -3.686 -6.116 12.515 1.00 96.00 97 GLN A CA 1
ATOM 759 C C . GLN A 1 97 ? -4.796 -5.118 12.827 1.00 96.00 97 GLN A C 1
ATOM 761 O O . GLN A 1 97 ? -5.081 -4.227 12.036 1.00 96.00 97 GLN A O 1
ATOM 766 N N . ALA A 1 98 ? -5.411 -5.259 13.999 1.00 95.94 98 ALA A N 1
ATOM 767 C CA . ALA A 1 98 ? -6.312 -4.249 14.541 1.00 95.94 98 ALA A CA 1
ATOM 768 C C . ALA A 1 98 ? -5.539 -3.196 15.350 1.00 95.94 98 ALA A C 1
ATOM 770 O O . ALA A 1 98 ? -4.546 -3.520 16.005 1.00 95.94 98 ALA A O 1
ATOM 771 N N . GLY A 1 99 ? -6.046 -1.964 15.371 1.00 94.94 99 GLY A N 1
ATOM 772 C CA . GLY A 1 99 ? -5.427 -0.845 16.086 1.00 94.94 99 GLY A CA 1
ATOM 773 C C . GLY A 1 99 ? -4.443 -0.059 15.214 1.00 94.94 99 GLY A C 1
ATOM 774 O O . GLY A 1 99 ? -4.506 -0.185 13.998 1.00 94.94 99 GLY A O 1
ATOM 775 N N . PRO A 1 100 ? -3.571 0.780 15.802 1.00 95.31 100 PRO A N 1
ATOM 776 C CA . PRO A 1 100 ? -2.651 1.628 15.045 1.00 95.31 100 PRO A CA 1
ATOM 777 C C . PRO A 1 100 ? -1.507 0.832 14.406 1.00 95.31 100 PRO A C 1
ATOM 779 O O . PRO A 1 100 ? -1.179 -0.281 14.837 1.00 95.31 100 PRO A O 1
ATOM 782 N N . SER A 1 101 ? -0.864 1.430 13.401 1.00 97.25 101 SER A N 1
ATOM 783 C CA . SER A 1 101 ? 0.337 0.864 12.787 1.00 97.25 101 SER A CA 1
ATOM 784 C C . SER A 1 101 ? 1.498 0.847 13.793 1.00 97.25 101 SER A C 1
ATOM 786 O O . SER A 1 101 ? 1.800 1.881 14.396 1.00 97.25 101 SER A O 1
ATOM 788 N N . PRO A 1 102 ? 2.224 -0.276 13.956 1.00 97.06 102 PRO A N 1
ATOM 789 C CA . PRO A 1 102 ? 3.434 -0.312 14.770 1.00 97.06 102 PRO A CA 1
ATOM 790 C C . PRO A 1 102 ? 4.534 0.590 14.193 1.00 97.06 102 PRO A C 1
ATOM 792 O O . PRO A 1 102 ? 5.445 0.980 14.919 1.00 97.06 102 PRO A O 1
ATOM 795 N N . LEU A 1 103 ? 4.451 0.950 12.907 1.00 96.31 103 LEU A N 1
ATOM 796 C CA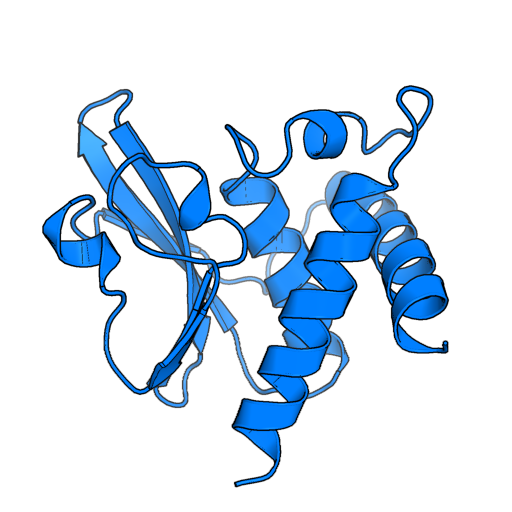 . LEU A 1 103 ? 5.396 1.855 12.262 1.00 96.31 103 LEU A CA 1
ATOM 797 C C . LEU A 1 103 ? 5.153 3.328 12.585 1.00 96.31 103 LEU A C 1
ATOM 799 O O . LEU A 1 103 ? 6.061 4.130 12.378 1.00 96.31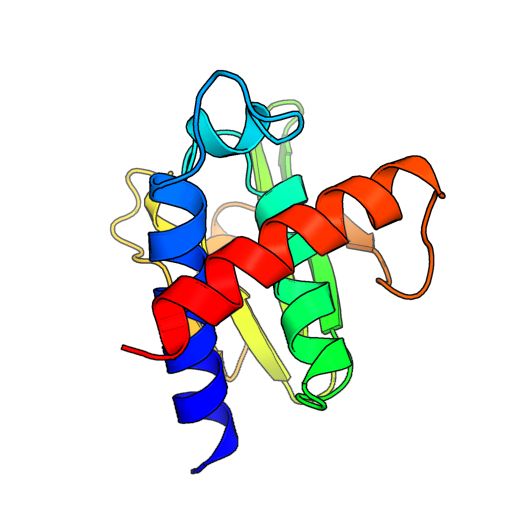 103 LEU A O 1
ATOM 803 N N . GLU A 1 104 ? 4.007 3.6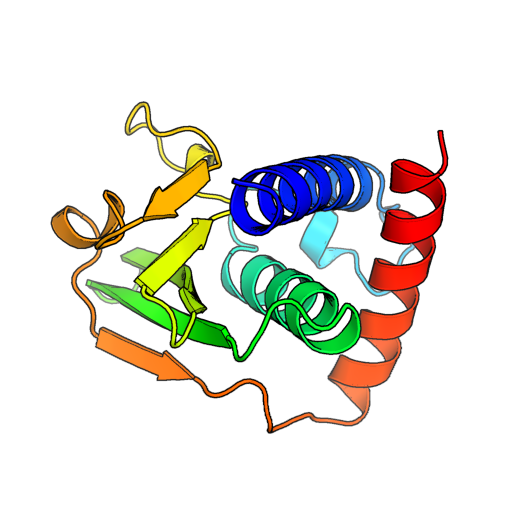93 13.161 1.00 95.94 104 GLU A N 1
ATOM 804 C CA . GLU A 1 104 ? 3.692 5.088 13.491 1.00 95.94 104 GLU A CA 1
ATOM 805 C C . GLU A 1 104 ? 4.678 5.688 14.514 1.00 95.94 104 GLU A C 1
ATOM 807 O O . GLU A 1 104 ? 4.951 6.887 14.492 1.00 95.94 104 GLU A O 1
ATOM 812 N N . ILE A 1 105 ? 5.308 4.856 15.357 1.00 95.44 105 ILE A N 1
ATOM 813 C CA . ILE A 1 105 ? 6.357 5.306 16.291 1.00 95.44 105 ILE A CA 1
ATOM 814 C C . ILE A 1 105 ? 7.643 5.748 15.575 1.00 95.44 105 ILE A C 1
ATOM 816 O O . ILE A 1 105 ? 8.406 6.551 16.114 1.00 95.44 105 ILE A O 1
ATOM 820 N N . TYR A 1 106 ? 7.897 5.212 14.378 1.00 95.50 106 TYR A N 1
ATOM 821 C CA . TYR A 1 106 ? 9.073 5.512 13.558 1.00 95.50 106 TYR A CA 1
ATOM 822 C C . TYR A 1 106 ? 8.758 6.516 12.452 1.00 95.50 106 TYR A C 1
ATOM 824 O O . TYR A 1 106 ? 9.630 7.298 12.079 1.00 95.50 106 TYR A O 1
ATOM 832 N N . PHE A 1 107 ? 7.522 6.501 11.957 1.00 96.75 107 PHE A N 1
ATOM 833 C CA . PHE A 1 107 ? 6.998 7.358 10.904 1.00 96.75 107 PHE A CA 1
ATOM 834 C C . PHE A 1 107 ? 5.683 7.986 11.385 1.00 96.75 107 PHE A C 1
ATOM 836 O O . PHE A 1 107 ? 4.609 7.503 11.025 1.00 96.75 107 PHE A O 1
ATOM 843 N N . PRO A 1 108 ? 5.743 9.051 12.208 1.00 96.50 108 PRO A N 1
ATOM 844 C CA . PRO A 1 108 ? 4.546 9.720 12.704 1.00 96.50 108 PRO A CA 1
ATOM 845 C C . PRO A 1 108 ? 3.608 10.128 11.570 1.00 96.50 108 PRO A C 1
ATOM 847 O O . PRO A 1 108 ? 4.068 10.603 10.527 1.00 96.50 108 PRO A O 1
ATOM 850 N N . ARG A 1 109 ? 2.296 9.973 11.783 1.00 95.81 109 ARG A N 1
ATOM 851 C CA . ARG A 1 109 ? 1.276 10.352 10.800 1.00 95.81 109 ARG A CA 1
ATOM 852 C C . ARG A 1 109 ? 1.450 11.811 10.372 1.00 95.81 109 ARG A C 1
ATOM 854 O O . ARG A 1 109 ? 1.441 12.722 11.198 1.00 95.81 109 ARG A O 1
ATOM 861 N N . ALA A 1 110 ? 1.566 12.016 9.066 1.00 94.88 110 ALA A N 1
ATOM 862 C CA . ALA A 1 110 ? 1.742 13.317 8.430 1.00 94.88 110 ALA A CA 1
ATOM 863 C C . ALA A 1 110 ? 0.620 13.651 7.434 1.00 94.88 110 ALA A C 1
ATOM 865 O O . ALA A 1 110 ? 0.404 14.826 7.140 1.00 94.88 110 ALA A O 1
ATOM 866 N N . GLY A 1 111 ? -0.113 12.652 6.936 1.00 94.56 111 GLY A N 1
ATOM 867 C CA . GLY A 1 111 ? -1.262 12.862 6.060 1.00 94.56 111 GLY A CA 1
ATOM 868 C C . GLY A 1 111 ? -2.017 11.577 5.745 1.00 94.56 111 GLY A C 1
ATOM 869 O O . GLY A 1 111 ? -1.615 10.490 6.154 1.00 94.56 111 GLY A O 1
ATOM 870 N N . GLU A 1 112 ? -3.106 11.722 5.000 1.00 94.88 112 GLU A N 1
ATOM 871 C CA . GLU A 1 112 ? -3.927 10.617 4.512 1.00 94.88 112 GLU A CA 1
ATOM 872 C C . GLU A 1 112 ? -4.421 10.897 3.091 1.00 94.88 112 GLU A C 1
ATOM 874 O O . GLU A 1 112 ? -4.628 12.053 2.708 1.00 94.88 112 GLU A O 1
ATOM 879 N N . VAL A 1 113 ? -4.584 9.836 2.303 1.00 91.75 113 VAL A N 1
ATOM 880 C CA . VAL A 1 113 ? -5.087 9.891 0.929 1.00 91.75 113 VAL A CA 1
ATOM 881 C C . VAL A 1 113 ? -6.256 8.925 0.794 1.00 91.75 113 VAL A C 1
ATOM 883 O O . VAL A 1 113 ? -6.111 7.717 0.986 1.00 91.75 113 VAL A O 1
ATOM 886 N N . ASP A 1 114 ? -7.415 9.473 0.438 1.00 90.25 114 ASP A N 1
ATOM 887 C CA . ASP A 1 114 ? -8.604 8.696 0.104 1.00 90.25 114 ASP A CA 1
ATOM 888 C C . ASP A 1 114 ? -8.433 8.051 -1.282 1.00 90.25 114 ASP A C 1
ATOM 890 O O . ASP A 1 114 ? -8.052 8.704 -2.261 1.00 90.25 114 ASP A O 1
ATOM 894 N N . LEU A 1 115 ? -8.728 6.755 -1.362 1.00 87.94 115 LEU A N 1
ATOM 895 C CA . LEU A 1 115 ? -8.587 5.963 -2.580 1.00 87.94 115 LEU A CA 1
ATOM 896 C C . LEU A 1 115 ? -9.697 6.239 -3.612 1.00 87.94 115 LEU A C 1
ATOM 898 O O . LEU A 1 115 ? -9.639 5.761 -4.731 1.00 87.94 115 LEU A O 1
ATOM 902 N N . SER A 1 116 ? -10.727 7.023 -3.316 1.00 77.06 116 SER A N 1
ATOM 903 C CA . SER A 1 116 ? -11.802 7.335 -4.272 1.00 77.06 116 SER A CA 1
ATOM 904 C C . SER A 1 116 ? -11.349 8.138 -5.500 1.00 77.06 116 SER A C 1
ATOM 906 O O . SER A 1 116 ? -12.099 8.227 -6.475 1.00 77.06 116 SER A O 1
ATOM 908 N N . SER A 1 117 ? -10.135 8.699 -5.495 1.00 69.62 117 SER A N 1
ATOM 909 C CA . SER A 1 117 ? -9.597 9.492 -6.604 1.00 69.62 117 SER A CA 1
ATOM 910 C C . SER A 1 117 ? -8.557 8.726 -7.433 1.00 69.62 117 SER A C 1
ATOM 912 O O . SER A 1 117 ? -7.558 8.242 -6.911 1.00 69.62 117 SER A O 1
ATOM 914 N N . TRP A 1 118 ? -8.779 8.650 -8.750 1.00 70.06 118 TRP A N 1
ATOM 915 C CA . TRP A 1 118 ? -7.891 7.974 -9.701 1.00 70.06 118 TRP A CA 1
ATOM 916 C C . TRP A 1 118 ? -7.534 8.884 -10.873 1.00 70.06 118 TRP A C 1
ATOM 918 O O . TRP A 1 118 ? -8.384 9.620 -11.377 1.00 70.06 118 TRP A O 1
ATOM 928 N N . SER A 1 119 ? -6.307 8.760 -11.377 1.00 69.75 119 SER A N 1
ATOM 929 C CA . SER A 1 119 ? -5.994 9.140 -12.757 1.00 69.75 119 SER A CA 1
ATOM 930 C C . SER A 1 119 ? -6.194 7.937 -13.689 1.00 69.75 119 SER A C 1
ATOM 932 O O . SER A 1 119 ? -6.047 6.787 -13.269 1.00 69.75 119 SER A O 1
ATOM 934 N N . GLU A 1 120 ? -6.502 8.177 -14.967 1.00 70.19 120 GLU A N 1
ATOM 935 C CA . GLU A 1 120 ? -6.647 7.099 -15.966 1.00 70.19 120 GLU A CA 1
ATOM 936 C C . GLU A 1 120 ? -5.367 6.249 -16.105 1.00 70.19 120 GLU A C 1
ATOM 938 O O . GLU A 1 120 ? -5.444 5.032 -16.264 1.00 70.19 120 GLU A O 1
ATOM 943 N N . ASP A 1 121 ? -4.189 6.866 -15.958 1.00 74.38 121 ASP A N 1
ATOM 944 C CA . ASP A 1 121 ? -2.887 6.181 -15.981 1.00 74.38 121 ASP A CA 1
ATOM 945 C C . ASP A 1 121 ? -2.726 5.173 -14.826 1.00 74.38 121 ASP A C 1
ATOM 947 O O . ASP A 1 121 ? -2.207 4.072 -15.019 1.00 74.38 121 ASP A O 1
ATOM 951 N N . LEU A 1 122 ? -3.213 5.511 -13.627 1.00 74.38 122 LEU A N 1
ATOM 952 C CA . LEU A 1 122 ? -3.163 4.611 -12.472 1.00 74.38 122 LEU A CA 1
ATOM 953 C C . LEU A 1 122 ? -4.131 3.433 -12.614 1.00 74.38 122 LEU A C 1
ATOM 955 O O . LEU A 1 122 ? -3.825 2.337 -12.144 1.00 74.38 122 LEU A O 1
ATOM 959 N N . ARG A 1 123 ? -5.259 3.627 -13.304 1.00 76.06 123 ARG A N 1
ATOM 960 C CA . ARG A 1 123 ? -6.241 2.564 -13.549 1.00 76.06 123 ARG A CA 1
ATOM 961 C C . ARG A 1 123 ? -5.690 1.456 -14.448 1.00 76.06 123 ARG A C 1
ATOM 963 O O . ARG A 1 123 ? -5.814 0.288 -14.101 1.00 76.06 123 ARG A O 1
ATOM 970 N N . SER A 1 124 ? -5.040 1.804 -15.562 1.00 75.12 124 SER A N 1
ATOM 971 C CA . SER A 1 124 ? -4.442 0.796 -16.457 1.00 75.12 124 SER A CA 1
ATOM 972 C C . SER A 1 124 ? -3.379 -0.042 -15.741 1.00 75.12 124 SER A C 1
ATOM 974 O O . SER A 1 124 ? -3.297 -1.248 -15.943 1.00 75.12 124 SER A O 1
ATOM 976 N N . LYS A 1 125 ? -2.580 0.591 -14.875 1.00 78.75 125 LYS A N 1
ATOM 977 C CA . LYS A 1 125 ? -1.574 -0.088 -14.048 1.00 78.75 125 LYS A CA 1
ATOM 978 C C . LYS A 1 125 ? -2.217 -1.014 -13.016 1.00 78.75 125 LYS A C 1
ATOM 980 O O . LYS A 1 125 ? -1.733 -2.116 -12.790 1.00 78.75 125 LYS A O 1
ATOM 985 N N . TYR A 1 126 ? -3.318 -0.586 -12.409 1.00 81.44 126 TYR A N 1
ATOM 986 C CA . TYR A 1 126 ? -4.059 -1.397 -11.450 1.00 81.44 126 TYR A CA 1
ATOM 987 C C . TYR A 1 126 ? -4.590 -2.703 -12.054 1.00 81.44 126 TYR A C 1
ATOM 989 O O . TYR A 1 126 ? -4.418 -3.755 -11.446 1.00 81.44 126 TYR A O 1
ATOM 997 N N . GLU A 1 127 ? -5.166 -2.660 -13.258 1.00 81.12 127 GLU A N 1
ATOM 998 C CA . GLU A 1 127 ? -5.706 -3.855 -13.927 1.00 81.12 127 GLU A CA 1
ATOM 999 C C . GLU A 1 127 ? -4.627 -4.932 -14.159 1.00 81.12 127 GLU A C 1
ATOM 1001 O O . GLU A 1 127 ? -4.883 -6.120 -13.958 1.00 81.12 127 GLU A O 1
ATOM 1006 N N . GLU A 1 128 ? -3.394 -4.528 -14.488 1.00 78.62 128 GLU A N 1
ATOM 1007 C CA . GLU A 1 128 ? -2.253 -5.448 -14.583 1.00 78.62 128 GLU A CA 1
ATOM 1008 C C . GLU A 1 128 ? -1.896 -6.079 -13.228 1.00 78.62 128 GLU A C 1
ATOM 1010 O O . GLU A 1 128 ? -1.665 -7.286 -13.162 1.00 78.62 128 GLU A O 1
ATOM 1015 N N . VAL A 1 129 ? -1.880 -5.296 -12.138 1.00 78.56 129 VAL A N 1
ATOM 1016 C CA . VAL A 1 129 ? -1.599 -5.829 -10.792 1.00 78.56 129 VAL A CA 1
ATOM 1017 C C . VAL A 1 129 ? -2.657 -6.853 -10.399 1.00 78.56 129 VAL A C 1
ATOM 1019 O O . VAL A 1 129 ? -2.309 -7.950 -9.968 1.00 78.56 129 VAL A O 1
ATOM 1022 N N . VAL A 1 130 ? -3.939 -6.522 -10.575 1.00 81.75 130 VAL A N 1
ATOM 1023 C CA . VAL A 1 130 ? -5.055 -7.420 -10.245 1.00 81.75 130 VAL A CA 1
ATOM 1024 C C . VAL A 1 130 ? -4.925 -8.743 -10.988 1.00 81.75 130 VAL A C 1
ATOM 1026 O O . VAL A 1 130 ? -5.034 -9.790 -10.360 1.00 81.75 130 VAL A O 1
ATOM 1029 N N . ALA A 1 131 ? -4.616 -8.717 -12.287 1.00 82.38 131 ALA A N 1
ATOM 1030 C CA . ALA A 1 131 ? -4.466 -9.935 -13.079 1.00 82.38 131 ALA A CA 1
ATOM 1031 C C . ALA A 1 131 ? -3.371 -10.872 -12.530 1.00 82.38 131 ALA A C 1
ATOM 1033 O O . ALA A 1 131 ? -3.564 -12.089 -12.481 1.00 82.38 131 ALA A O 1
ATOM 1034 N N . VAL A 1 132 ? -2.237 -10.323 -12.078 1.00 79.50 132 VAL A N 1
ATOM 1035 C CA . VAL A 1 132 ? -1.147 -11.113 -11.476 1.00 79.50 132 VAL A CA 1
ATOM 1036 C C . VAL A 1 132 ? -1.528 -11.616 -10.079 1.00 79.50 132 VAL A C 1
ATOM 1038 O O . VAL A 1 132 ? -1.245 -12.766 -9.734 1.00 79.50 132 VAL A O 1
ATOM 1041 N N . VAL A 1 133 ? -2.196 -10.784 -9.274 1.00 77.62 133 VAL A N 1
ATOM 1042 C CA . VAL A 1 133 ? -2.681 -11.162 -7.936 1.00 77.62 133 VAL A CA 1
ATOM 1043 C C . VAL A 1 133 ? -3.707 -12.283 -8.025 1.00 77.62 133 VAL A C 1
ATOM 1045 O O . VAL A 1 133 ? -3.590 -13.275 -7.311 1.00 77.62 133 VAL A O 1
ATOM 1048 N N . ASP A 1 134 ? -4.678 -12.172 -8.924 1.00 80.31 134 ASP A N 1
ATOM 1049 C CA . ASP A 1 134 ? -5.707 -13.185 -9.146 1.00 80.31 134 ASP A CA 1
ATOM 1050 C C . ASP A 1 134 ? -5.096 -1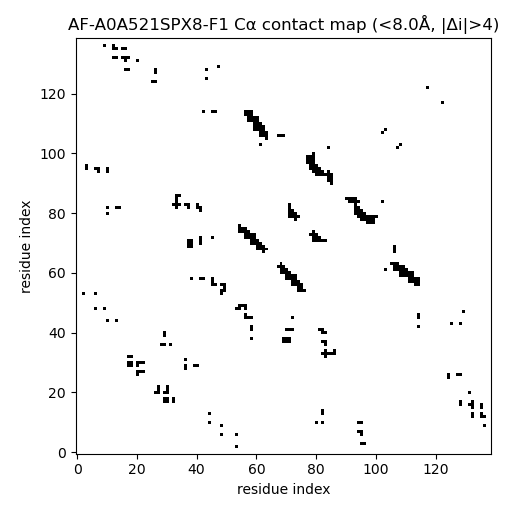4.519 -9.593 1.00 80.31 134 ASP A C 1
ATOM 1052 O O . ASP A 1 134 ? -5.472 -15.569 -9.072 1.00 80.31 134 ASP A O 1
ATOM 1056 N N . ALA A 1 135 ? -4.097 -14.491 -10.484 1.00 76.44 135 ALA A N 1
ATOM 1057 C CA . ALA A 1 135 ? -3.368 -15.692 -10.898 1.00 76.44 135 ALA A CA 1
ATOM 1058 C C . ALA A 1 135 ? -2.577 -16.348 -9.750 1.00 76.44 135 ALA A C 1
ATOM 1060 O O . ALA A 1 135 ? -2.352 -17.556 -9.768 1.00 76.44 135 ALA A O 1
ATOM 1061 N N . THR A 1 136 ? -2.169 -15.563 -8.751 1.00 74.38 136 THR A N 1
ATOM 1062 C CA . THR A 1 136 ? -1.364 -16.021 -7.610 1.00 74.38 136 THR A CA 1
ATOM 1063 C C . THR A 1 136 ? -2.227 -16.527 -6.450 1.00 74.38 136 THR A C 1
ATOM 1065 O O . THR A 1 136 ? -1.830 -17.452 -5.756 1.00 74.38 136 THR A O 1
ATOM 1068 N N . VAL A 1 137 ? -3.414 -15.946 -6.239 1.00 67.19 137 VAL A N 1
ATOM 1069 C CA . VAL A 1 137 ? -4.352 -16.327 -5.162 1.00 67.19 137 VAL A CA 1
ATOM 1070 C C . VAL A 1 137 ? -5.221 -17.542 -5.540 1.00 67.19 137 VAL A C 1
ATOM 1072 O O . VAL A 1 137 ? -5.793 -18.181 -4.663 1.00 67.19 137 VAL A O 1
ATOM 1075 N N . MET A 1 138 ? -5.333 -17.889 -6.830 1.00 56.53 138 MET A N 1
ATOM 1076 C CA . MET A 1 138 ? -6.113 -19.046 -7.313 1.00 56.53 138 MET A CA 1
ATOM 1077 C C . MET A 1 138 ? -5.353 -20.393 -7.323 1.00 56.53 138 MET A C 1
ATOM 1079 O O . MET A 1 138 ? -5.863 -21.379 -7.866 1.00 56.53 138 MET A O 1
ATOM 1083 N N . HIS A 1 139 ? -4.170 -20.463 -6.709 1.00 41.81 139 HIS A N 1
ATOM 1084 C CA . HIS A 1 139 ? -3.349 -21.672 -6.569 1.00 41.81 139 HIS A CA 1
ATOM 1085 C C . HIS A 1 139 ? -2.948 -21.911 -5.113 1.00 41.81 139 HIS A C 1
ATOM 1087 O O . HIS A 1 139 ? -2.828 -23.105 -4.752 1.00 41.81 139 HIS A O 1
#

Mean predicted aligned error: 4.48 Å

Sequence (139 aa):
MGQHHDVEQLLHGFRAAAQSISWDSPLRIMNLFPNGCCTFSSFFLGHILQDRNFGKWHIVHGSAGVMKNHDWLESSEGLVVDATADQFPLGIEAFVQAGPSPLEIYFPRAGEVDLSSWSEDLRSKYEEVVAVVDATVMH

pLDDT: mean 89.25, std 9.99, range [41.81, 98.5]

Radius of gyration: 14.05 Å; Cα contacts (8 Å, |Δ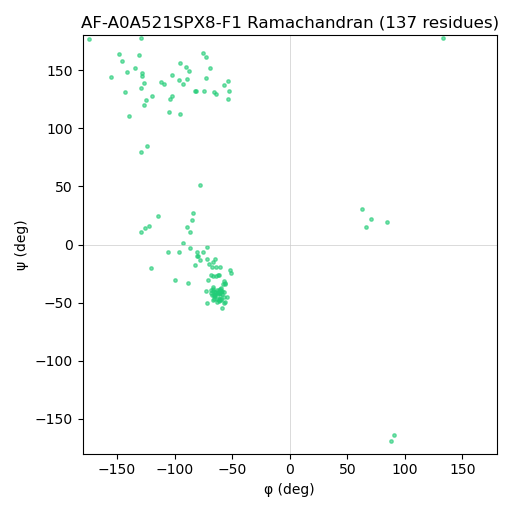i|>4): 215; chains: 1; bounding box: 31×37×35 Å

Nearest PDB structures (foldseek):
  7v6s-assembly2_B  TM=5.409E-01  e=3.402E-01  Escherichia coli K-12
  8xud-assembly1_I  TM=4.261E-01  e=1.675E-01  Escherichia coli K-12
  9b9s-assembly1_A-2  TM=2.989E-01  e=2.122E+00  Vreelandella titanicae
  7bjk-assembly3_E-2  TM=2.254E-01  e=4.064E+00  Arabidopsis thaliana
  5y4o-assembly1_A  TM=2.018E-01  e=4.311E+00  Escherichia coli O157:H7

Secondary structure (DSSP, 8-state):
-HHHHHHHHHHHHHHHHHHH--TTSTTGGGGGTTTT-HHHHHHHHHHHHHHTT---EEEEEEESSTT-EEEEEEETTSEEEESSGGGSTTS--SEEEESS-GGGGTS-EEEEEETT---HHHHHHHHHHHHHHHHHHT-

Solvent-accessible surface area (backbone atoms only — not comparable to full-atom values): 7772 Å² total; per-residue (Å²): 125,64,69,65,55,54,50,41,52,48,47,52,22,42,50,57,26,39,71,64,51,50,81,88,40,96,60,36,66,38,64,43,56,48,44,97,26,28,62,61,50,31,52,49,52,42,48,52,38,38,77,70,68,71,54,59,46,31,38,37,33,16,39,65,52,99,88,40,64,50,39,30,30,38,34,85,86,42,39,25,41,29,83,32,48,52,56,45,100,75,86,41,64,57,48,67,47,74,53,80,60,84,57,39,85,72,21,38,83,72,49,73,44,69,64,91,67,80,55,76,72,57,50,62,53,42,56,56,51,50,56,44,24,55,66,50,62,75,111